Protein AF-A0A846Q9D7-F1 (afdb_monomer_lite)

Radius of gyration: 12.99 Å; chains: 1; bounding box: 36×26×31 Å

Foldseek 3Di:
DQDPLLVVLVVCLVAQAEDPCCVAPVCLVVSLVSCLVRVSYAYEHANNALVSLLVSCVSRNLLRYAYDQPPPVGDPVVSLVSLVPHPDDPVSSVNHDPVSVCVVVVPD

Secondary structure (DSSP, 8-state):
---HHHHHHHH-TTS-EEEGGGGHHHHHHHHHHHHHH-TTEEEE-TT--HHHHHHHHHHH-GGGEE----TTTS-HHHHHHHHHT-SS-HHHHHIIIIIHHHHHHT--

pLDDT: mean 93.72, std 8.2, range [47.84, 98.69]

Structure (mmCIF, N/CA/C/O backbone):
data_AF-A0A846Q9D7-F1
#
_entry.id   AF-A0A846Q9D7-F1
#
loop_
_atom_site.group_PDB
_atom_site.id
_atom_site.type_symbol
_atom_site.label_atom_id
_atom_site.label_alt_id
_atom_site.label_comp_id
_atom_site.label_asym_id
_atom_site.label_entity_id
_atom_site.label_seq_id
_atom_site.pdbx_PDB_ins_code
_atom_site.Cartn_x
_atom_site.Cartn_y
_atom_site.Cartn_z
_atom_site.occupancy
_atom_site.B_iso_or_equiv
_atom_site.auth_seq_id
_atom_site.auth_comp_id
_atom_site.auth_asym_id
_atom_site.auth_atom_id
_atom_site.pdbx_PDB_model_num
ATOM 1 N N . MET A 1 1 ? -13.336 10.312 -13.180 1.00 47.84 1 MET A N 1
ATOM 2 C CA . MET A 1 1 ? -13.473 8.986 -13.809 1.00 47.84 1 MET A CA 1
ATOM 3 C C . MET A 1 1 ? -13.617 7.939 -12.718 1.00 47.84 1 MET A C 1
ATOM 5 O O . MET A 1 1 ? -13.020 8.113 -11.660 1.00 47.84 1 MET A O 1
ATOM 9 N N . HIS A 1 2 ? -14.477 6.943 -12.926 1.00 59.06 2 HIS A N 1
ATOM 10 C CA . HIS A 1 2 ? -14.610 5.776 -12.053 1.00 59.06 2 HIS A CA 1
ATOM 11 C C . HIS A 1 2 ? -13.695 4.688 -12.617 1.00 59.06 2 HIS A C 1
ATOM 13 O O . HIS A 1 2 ? -13.922 4.260 -13.744 1.00 59.06 2 HIS A O 1
ATOM 19 N N . THR A 1 3 ? -12.654 4.280 -11.887 1.00 70.25 3 THR A N 1
ATOM 20 C CA . THR A 1 3 ? -11.891 3.079 -12.260 1.00 70.25 3 THR A CA 1
ATOM 21 C C . THR A 1 3 ? -12.774 1.844 -12.040 1.00 70.25 3 THR A C 1
ATOM 23 O O . THR A 1 3 ? -13.654 1.894 -11.165 1.00 70.25 3 THR A O 1
ATOM 26 N N . PRO A 1 4 ? -12.575 0.738 -12.783 1.00 78.25 4 PRO A N 1
ATOM 27 C CA . PRO A 1 4 ? -13.282 -0.520 -12.531 1.00 78.25 4 PRO A CA 1
ATOM 28 C C . PRO A 1 4 ? -13.195 -0.955 -11.058 1.00 78.25 4 PRO A C 1
ATOM 30 O O . PRO A 1 4 ? -14.200 -1.371 -10.480 1.00 78.25 4 PRO A O 1
ATOM 33 N N . HIS A 1 5 ? -12.038 -0.731 -10.420 1.00 82.62 5 HIS A N 1
ATOM 34 C CA . HIS A 1 5 ? -11.814 -0.975 -8.992 1.00 82.62 5 HIS A CA 1
ATOM 35 C C . HIS A 1 5 ? -12.801 -0.199 -8.104 1.00 82.62 5 HIS A C 1
ATOM 37 O O . HIS A 1 5 ? -13.425 -0.774 -7.214 1.00 82.62 5 HIS A O 1
ATOM 43 N N . SER A 1 6 ? -13.023 1.093 -8.383 1.00 82.44 6 SER A N 1
ATOM 44 C CA . SER A 1 6 ? -13.950 1.925 -7.600 1.00 82.44 6 SER A CA 1
ATOM 45 C C . SER A 1 6 ? -15.419 1.502 -7.723 1.00 82.44 6 SER A C 1
ATOM 47 O O . SER A 1 6 ? -16.190 1.693 -6.784 1.00 82.44 6 SER A O 1
ATOM 49 N N . LEU A 1 7 ? -15.824 0.931 -8.863 1.00 88.56 7 LEU A N 1
ATOM 50 C CA . LEU A 1 7 ? -17.184 0.417 -9.051 1.00 88.56 7 LEU A CA 1
ATOM 51 C C . LEU A 1 7 ? -17.393 -0.876 -8.261 1.00 88.56 7 LEU A C 1
ATOM 53 O O . LEU A 1 7 ? -18.406 -1.010 -7.576 1.00 88.56 7 LEU A O 1
ATOM 57 N N . LEU A 1 8 ? -16.419 -1.791 -8.309 1.00 91.75 8 LEU A N 1
ATOM 58 C CA . LEU A 1 8 ? -16.455 -3.027 -7.529 1.00 91.75 8 LEU A CA 1
ATOM 59 C C . LEU A 1 8 ? -16.507 -2.722 -6.025 1.00 91.75 8 LEU A C 1
ATOM 61 O O . LEU A 1 8 ? -17.391 -3.216 -5.331 1.00 91.75 8 LEU A O 1
ATOM 65 N N . ALA A 1 9 ? -15.628 -1.840 -5.547 1.00 94.44 9 ALA A N 1
ATOM 66 C CA . ALA A 1 9 ? -15.543 -1.473 -4.135 1.00 94.44 9 ALA A CA 1
ATOM 67 C C . ALA A 1 9 ? -16.842 -0.889 -3.574 1.00 94.44 9 ALA A C 1
ATOM 69 O O . ALA A 1 9 ? -17.240 -1.223 -2.462 1.00 94.44 9 ALA A O 1
ATOM 70 N N . ARG A 1 10 ? -17.539 -0.064 -4.362 1.00 93.81 10 ARG A N 1
ATOM 71 C CA . ARG A 1 10 ? -18.823 0.536 -3.969 1.00 93.81 10 ARG A CA 1
ATOM 72 C C . ARG A 1 10 ? -19.973 -0.461 -3.932 1.00 93.81 10 ARG A C 1
ATOM 74 O O . ARG A 1 10 ? -20.867 -0.306 -3.109 1.00 93.81 10 ARG A O 1
ATOM 81 N N . ASN A 1 11 ? -19.965 -1.445 -4.827 1.00 96.25 11 ASN A N 1
ATOM 82 C CA . ASN A 1 11 ? -21.012 -2.464 -4.883 1.00 96.25 11 ASN A CA 1
ATOM 83 C C . ASN A 1 11 ? -20.843 -3.537 -3.796 1.00 96.25 11 ASN A C 1
ATOM 85 O O . ASN A 1 11 ? -21.820 -4.189 -3.437 1.00 96.25 11 ASN A O 1
ATOM 89 N N . PHE A 1 12 ? -19.631 -3.698 -3.259 1.00 96.38 12 PHE A N 1
ATOM 90 C CA . PHE A 1 12 ? -19.307 -4.661 -2.206 1.00 96.38 12 PHE A CA 1
ATOM 91 C C . PHE A 1 12 ? -18.553 -3.982 -1.049 1.00 96.38 12 PHE A C 1
ATOM 93 O O . PHE A 1 12 ? -17.379 -4.283 -0.829 1.00 96.38 12 PHE A O 1
ATOM 100 N N . PRO A 1 13 ? -19.197 -3.061 -0.305 1.00 96.25 13 PRO A N 1
ATOM 101 C CA . PRO A 1 13 ? -18.523 -2.243 0.708 1.00 96.25 13 PRO A CA 1
ATOM 102 C C . PRO A 1 13 ? -17.922 -3.062 1.862 1.00 96.25 13 PRO A C 1
ATOM 104 O O . PRO A 1 13 ? -16.929 -2.644 2.449 1.00 96.25 13 PRO A O 1
ATOM 107 N N . ASP A 1 14 ? -18.471 -4.244 2.149 1.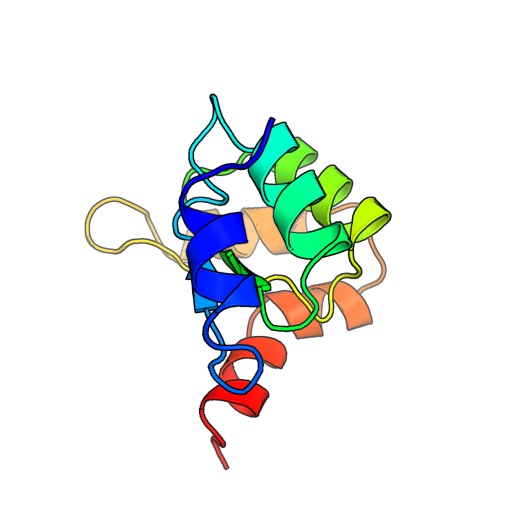00 96.75 14 ASP A N 1
ATOM 108 C CA . ASP A 1 14 ? -17.995 -5.127 3.223 1.00 96.75 14 ASP A CA 1
ATOM 109 C C . ASP A 1 14 ? -16.832 -6.044 2.798 1.00 96.75 14 ASP A C 1
ATOM 111 O O . ASP A 1 14 ? -16.286 -6.789 3.613 1.00 96.75 14 ASP A O 1
ATOM 115 N N . VAL A 1 15 ? -16.448 -6.019 1.517 1.00 96.94 15 VAL A N 1
ATOM 116 C CA . VAL A 1 15 ? -15.348 -6.827 0.981 1.00 96.94 15 VAL A CA 1
ATOM 117 C C . VAL A 1 15 ? -14.093 -5.972 0.904 1.00 96.94 15 VAL A C 1
ATOM 119 O O . VAL A 1 15 ? -14.072 -4.958 0.209 1.00 96.94 15 VAL A O 1
ATOM 122 N N . THR A 1 16 ? -13.028 -6.402 1.580 1.00 97.44 16 THR A N 1
ATOM 123 C CA . THR A 1 16 ? -11.700 -5.803 1.413 1.00 97.44 16 THR A CA 1
ATOM 124 C C . THR A 1 16 ? -11.137 -6.158 0.040 1.00 97.44 16 THR A C 1
ATOM 126 O O . THR A 1 16 ? -10.997 -7.334 -0.291 1.00 97.44 16 THR A O 1
ATOM 129 N N . ILE A 1 17 ? -10.792 -5.140 -0.744 1.00 96.38 17 ILE A N 1
ATOM 130 C CA . ILE A 1 17 ? -10.216 -5.273 -2.083 1.00 96.38 17 ILE A CA 1
ATOM 131 C C . ILE A 1 17 ? -8.777 -4.777 -2.032 1.00 96.38 17 ILE A C 1
ATOM 133 O O . ILE A 1 17 ? -8.530 -3.630 -1.669 1.00 96.38 17 ILE A O 1
ATOM 137 N N . ILE A 1 18 ? -7.833 -5.631 -2.418 1.00 96.56 18 ILE A N 1
ATOM 138 C CA . ILE A 1 18 ? -6.423 -5.268 -2.569 1.00 96.56 18 ILE A CA 1
ATOM 139 C C . ILE A 1 18 ? -6.170 -5.045 -4.058 1.00 96.56 18 ILE A C 1
ATOM 141 O O . ILE A 1 18 ? -6.378 -5.954 -4.861 1.00 96.56 18 ILE A O 1
ATOM 145 N N . VAL A 1 19 ? -5.770 -3.830 -4.428 1.00 95.31 19 VAL A N 1
ATOM 146 C CA . VAL A 1 19 ? -5.453 -3.480 -5.816 1.00 95.31 19 VAL A CA 1
ATOM 147 C C . VAL A 1 19 ? -3.973 -3.719 -6.058 1.00 95.31 19 VAL A C 1
ATOM 149 O O . VAL A 1 19 ? -3.128 -3.045 -5.460 1.00 95.31 19 VAL A O 1
ATOM 152 N N . GLY A 1 20 ? -3.699 -4.673 -6.946 1.00 93.50 20 GLY A N 1
ATOM 153 C CA . GLY A 1 20 ? -2.351 -5.043 -7.342 1.00 93.50 20 GLY A CA 1
ATOM 154 C C . GLY A 1 20 ? -1.592 -3.888 -7.998 1.00 93.50 20 GLY A C 1
ATOM 155 O O . GLY A 1 20 ? -2.185 -3.081 -8.717 1.00 93.50 20 GLY A O 1
ATOM 156 N N . HIS A 1 21 ? -0.293 -3.802 -7.741 1.00 94.00 21 HIS A N 1
ATOM 157 C CA . HIS A 1 21 ? 0.676 -2.845 -8.273 1.00 94.00 21 HIS A CA 1
ATOM 158 C C . HIS A 1 21 ? 0.289 -1.374 -8.111 1.00 94.00 21 HIS A C 1
ATOM 160 O O . HIS A 1 21 ? 0.781 -0.510 -8.842 1.00 94.00 21 HIS A O 1
ATOM 166 N N . MET A 1 22 ? -0.646 -1.087 -7.203 1.00 92.62 22 MET A N 1
ATOM 167 C CA . MET A 1 22 ? -1.304 0.208 -7.085 1.00 92.62 22 MET A CA 1
ATOM 168 C C . MET A 1 22 ? -1.959 0.662 -8.402 1.00 92.62 22 MET A C 1
ATOM 170 O O . MET A 1 22 ? -1.979 1.849 -8.706 1.00 92.62 22 MET A O 1
ATOM 174 N N . GLY A 1 23 ? -2.475 -0.271 -9.202 1.00 82.75 23 GLY A N 1
ATOM 175 C CA . GLY A 1 23 ? -3.025 0.037 -10.522 1.00 82.75 23 GLY A CA 1
ATOM 176 C C . GLY A 1 23 ? -1.973 0.183 -11.616 1.00 82.75 23 GLY A C 1
ATOM 177 O O . GLY A 1 23 ? -2.258 0.779 -12.646 1.00 82.75 23 GLY A O 1
ATOM 178 N N . GLU A 1 24 ? -0.757 -0.329 -11.420 1.00 77.12 24 GLU A N 1
ATOM 179 C CA . GLU A 1 24 ? 0.384 -0.075 -12.308 1.00 77.12 24 GLU A CA 1
ATOM 180 C C . GLU A 1 24 ? 0.780 1.418 -12.396 1.00 77.12 24 GLU A C 1
ATOM 182 O O . GLU A 1 24 ? 0.160 2.316 -11.812 1.00 77.12 24 GLU A O 1
ATOM 187 N N . VAL A 1 25 ? 1.881 1.704 -13.102 1.00 70.81 25 VAL A N 1
ATOM 188 C CA . VAL A 1 25 ? 2.444 3.064 -13.207 1.00 70.81 25 VAL A CA 1
ATOM 189 C C . VAL A 1 25 ? 1.434 4.048 -13.808 1.00 70.81 25 VAL A C 1
ATOM 191 O O . VAL A 1 25 ? 1.350 5.192 -13.355 1.00 70.81 25 VAL A O 1
ATOM 194 N N . ASP A 1 26 ? 0.624 3.599 -14.768 1.00 75.75 26 ASP A N 1
ATOM 195 C CA . ASP A 1 26 ? -0.315 4.458 -15.493 1.00 75.75 26 ASP A CA 1
ATOM 196 C C . ASP A 1 26 ? -1.580 4.804 -14.690 1.00 75.75 26 ASP A C 1
ATOM 198 O O . ASP A 1 26 ? -2.159 5.872 -14.909 1.00 75.75 26 ASP A O 1
ATOM 202 N N . TYR A 1 27 ? -1.998 3.965 -13.729 1.00 82.12 27 TYR A N 1
ATOM 203 C CA . TYR A 1 27 ? -3.232 4.193 -12.958 1.00 82.12 27 TYR A CA 1
ATOM 204 C C . TYR A 1 27 ? -3.020 4.476 -11.469 1.00 82.12 27 TYR A C 1
ATOM 206 O O . TYR A 1 27 ? -4.004 4.719 -10.769 1.00 82.12 27 TYR A O 1
ATOM 214 N N . THR A 1 28 ? -1.770 4.589 -10.999 1.00 86.69 28 THR A N 1
ATOM 215 C CA . THR A 1 28 ? -1.435 4.916 -9.595 1.00 86.69 28 THR A CA 1
ATOM 216 C C . THR A 1 28 ? -2.273 6.072 -9.038 1.00 86.69 28 THR A C 1
ATOM 218 O O . THR A 1 28 ? -2.872 5.971 -7.970 1.00 86.69 28 THR A O 1
ATOM 221 N N . ILE A 1 29 ? -2.385 7.181 -9.774 1.00 91.19 29 ILE A N 1
ATOM 222 C CA . ILE A 1 29 ? -3.155 8.351 -9.323 1.00 91.19 29 ILE A CA 1
ATOM 223 C C . ILE A 1 29 ? -4.655 8.042 -9.230 1.00 91.19 29 ILE A C 1
ATOM 225 O O . ILE A 1 29 ? -5.342 8.519 -8.322 1.00 91.19 29 ILE A O 1
ATOM 229 N N . ASP A 1 30 ? -5.192 7.293 -10.186 1.00 91.12 30 ASP A N 1
ATOM 230 C CA . ASP A 1 30 ? -6.620 7.015 -10.241 1.00 91.12 30 ASP A CA 1
ATOM 231 C C . ASP A 1 30 ? -7.045 5.961 -9.215 1.00 91.12 30 ASP A C 1
ATOM 233 O O . ASP A 1 30 ? -8.122 6.104 -8.629 1.00 91.12 30 ASP A O 1
ATOM 237 N N . ASP A 1 31 ? -6.183 4.997 -8.894 1.00 92.12 31 ASP A N 1
ATOM 238 C CA . ASP A 1 31 ? -6.439 4.035 -7.823 1.00 92.12 31 ASP A CA 1
ATOM 239 C C . ASP A 1 31 ? -6.197 4.617 -6.427 1.00 92.12 31 ASP A C 1
ATOM 241 O O . ASP A 1 31 ? -6.978 4.333 -5.516 1.00 92.12 31 ASP A O 1
ATOM 245 N N . VAL A 1 32 ? -5.269 5.568 -6.258 1.00 95.06 32 VAL A N 1
ATOM 246 C CA . VAL A 1 32 ? -5.211 6.391 -5.034 1.00 95.06 32 VAL A CA 1
ATOM 247 C C . VAL A 1 32 ? -6.510 7.184 -4.848 1.00 95.06 32 VAL A C 1
ATOM 249 O O . VAL A 1 32 ? -7.087 7.191 -3.758 1.00 95.06 32 VAL A O 1
ATOM 252 N N . LYS A 1 33 ? -7.054 7.800 -5.908 1.00 93.69 33 LYS A N 1
ATOM 253 C CA . LYS A 1 33 ? -8.366 8.475 -5.838 1.00 93.69 33 LYS A CA 1
ATOM 254 C C . LYS A 1 33 ? -9.510 7.501 -5.551 1.00 93.69 33 LYS A C 1
ATOM 256 O O . LYS A 1 33 ? -10.480 7.897 -4.898 1.00 93.69 33 LYS A O 1
ATOM 261 N N . ALA A 1 34 ? -9.448 6.275 -6.070 1.00 92.75 34 ALA A N 1
ATOM 262 C CA . ALA A 1 34 ? -10.440 5.242 -5.799 1.00 92.75 34 ALA A CA 1
ATOM 263 C C . ALA A 1 34 ? -10.409 4.839 -4.321 1.00 92.75 34 ALA A C 1
ATOM 265 O O . ALA A 1 34 ? -11.452 4.897 -3.668 1.00 92.75 34 ALA A O 1
ATOM 266 N N . ALA A 1 35 ? -9.222 4.556 -3.780 1.00 95.81 35 ALA A N 1
ATOM 267 C CA . ALA A 1 35 ? -9.010 4.227 -2.375 1.00 95.81 35 ALA A CA 1
ATOM 268 C C . ALA A 1 35 ? -9.397 5.376 -1.437 1.00 95.81 35 ALA A C 1
ATOM 270 O O . ALA A 1 35 ? -10.012 5.172 -0.392 1.00 95.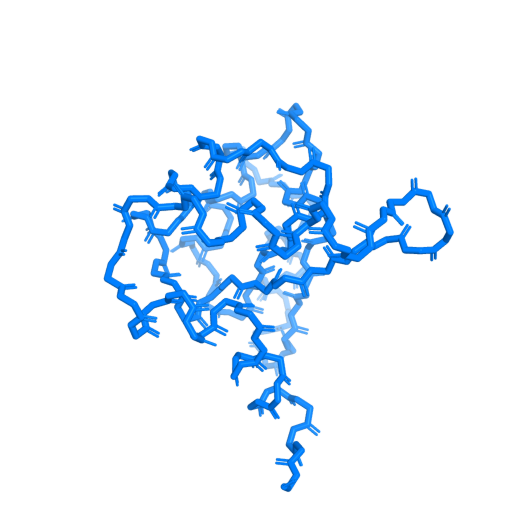81 35 ALA A O 1
ATOM 271 N N . LYS A 1 36 ? -9.150 6.627 -1.832 1.00 95.31 36 LYS A N 1
ATOM 272 C CA . LYS A 1 36 ? -9.615 7.798 -1.074 1.00 95.31 36 LYS A CA 1
ATOM 273 C C . LYS A 1 36 ? -11.143 7.874 -0.963 1.00 95.31 36 LYS A C 1
ATOM 275 O O . LYS A 1 36 ? -11.658 8.410 0.009 1.00 95.31 36 LYS A O 1
ATOM 280 N N . LYS A 1 37 ? -11.874 7.346 -1.951 1.00 94.56 37 LYS A N 1
ATOM 281 C CA . LYS A 1 37 ? -13.347 7.355 -1.995 1.00 94.56 37 LYS A CA 1
ATOM 282 C C . LYS A 1 37 ? -13.997 6.091 -1.435 1.00 94.56 37 LYS A C 1
ATOM 284 O O . LYS A 1 37 ? -15.204 6.120 -1.209 1.00 94.56 37 LYS A O 1
ATOM 289 N N . CYS A 1 38 ? -13.253 4.995 -1.311 1.00 96.12 38 CYS A N 1
ATOM 290 C CA . CYS A 1 38 ? -13.778 3.684 -0.938 1.00 96.12 38 CYS A CA 1
ATOM 291 C C . CYS A 1 38 ? -12.886 3.099 0.158 1.00 96.12 38 CYS A C 1
ATOM 293 O O . CYS A 1 38 ? -11.753 2.707 -0.109 1.00 96.12 38 CYS A O 1
ATOM 295 N N . GLU A 1 39 ? -13.385 3.063 1.394 1.00 95.50 39 GLU A N 1
ATOM 296 C CA . GLU A 1 39 ? -12.575 2.688 2.561 1.00 95.50 39 GLU A CA 1
ATOM 297 C C . GLU A 1 39 ? -12.155 1.218 2.590 1.00 95.50 39 GLU A C 1
ATOM 299 O O . GLU A 1 39 ? -11.184 0.867 3.254 1.00 95.50 39 GLU A O 1
ATOM 304 N N . ASN A 1 40 ? -12.846 0.378 1.825 1.00 97.00 40 ASN A N 1
ATOM 305 C CA . ASN A 1 40 ? -12.570 -1.041 1.668 1.00 97.00 40 ASN A CA 1
ATOM 306 C C . ASN A 1 40 ? -11.495 -1.358 0.613 1.00 97.00 40 ASN A C 1
ATOM 308 O O . ASN A 1 40 ? -11.269 -2.531 0.317 1.00 97.00 40 ASN A O 1
ATOM 312 N N . VAL A 1 41 ? -10.835 -0.343 0.045 1.00 97.06 41 VAL A N 1
ATOM 313 C CA . VAL A 1 41 ? -9.759 -0.511 -0.939 1.00 97.06 41 VAL A CA 1
ATOM 314 C C . VAL A 1 41 ? -8.398 -0.301 -0.283 1.00 97.06 41 VAL A C 1
ATOM 316 O O . VAL A 1 41 ? -8.123 0.747 0.299 1.00 97.06 41 VAL A O 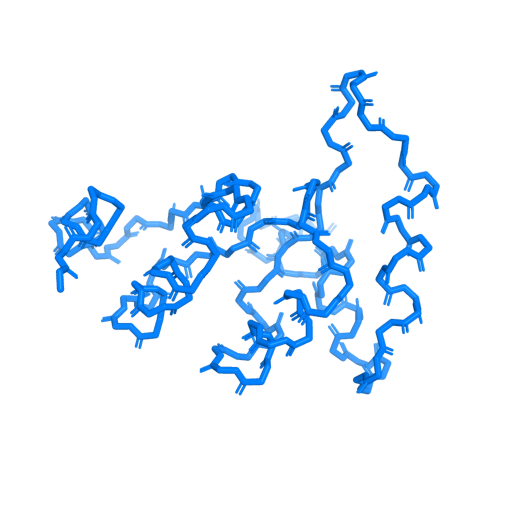1
ATOM 319 N N . MET A 1 42 ? -7.537 -1.299 -0.446 1.00 97.88 42 MET A N 1
ATOM 320 C CA . MET A 1 42 ? -6.133 -1.310 -0.049 1.00 97.88 42 MET A CA 1
ATOM 321 C C . MET A 1 42 ? -5.256 -1.263 -1.304 1.00 97.88 42 MET A C 1
ATOM 323 O O . MET A 1 42 ? -5.622 -1.839 -2.331 1.00 97.88 42 MET A O 1
ATOM 327 N N . LEU A 1 43 ? -4.089 -0.624 -1.220 1.00 97.56 43 LEU A N 1
ATOM 328 C CA . LEU A 1 43 ? -3.141 -0.534 -2.337 1.00 97.56 43 LEU A CA 1
ATOM 329 C C . LEU A 1 43 ? -1.876 -1.345 -2.055 1.00 97.56 43 LEU A C 1
ATOM 331 O O . LEU A 1 43 ? -1.284 -1.221 -0.984 1.00 97.56 43 LEU A O 1
ATOM 335 N N . GLU A 1 44 ? -1.455 -2.157 -3.015 1.00 96.94 44 GLU A N 1
ATOM 336 C CA . GLU A 1 44 ? -0.284 -3.031 -2.913 1.00 96.94 44 GLU A CA 1
ATOM 337 C C . GLU A 1 44 ? 0.927 -2.450 -3.690 1.00 96.94 44 GLU A C 1
ATOM 339 O O . GLU A 1 44 ? 0.727 -1.731 -4.666 1.00 96.94 44 GLU A O 1
ATOM 344 N N . THR A 1 45 ? 2.169 -2.637 -3.206 1.00 97.06 45 THR A N 1
ATOM 345 C CA . THR A 1 45 ? 3.339 -1.803 -3.602 1.00 97.06 45 THR A CA 1
ATOM 346 C C . THR A 1 45 ? 4.309 -2.351 -4.656 1.00 97.06 45 THR A C 1
ATOM 348 O O . THR A 1 45 ? 5.222 -1.625 -5.068 1.00 97.06 45 THR A O 1
ATOM 351 N N . SER A 1 46 ? 4.230 -3.621 -5.024 1.00 95.25 46 SER A N 1
ATOM 352 C CA . SER A 1 46 ? 5.061 -4.241 -6.059 1.00 95.25 46 SER A CA 1
ATOM 353 C C . SER A 1 46 ? 4.936 -3.464 -7.364 1.00 95.25 46 SER A C 1
ATOM 355 O O . SER A 1 46 ? 3.882 -2.925 -7.691 1.00 95.25 46 SER A O 1
ATOM 357 N N . TRP A 1 47 ? 6.052 -3.304 -8.076 1.00 92.31 47 TRP A N 1
ATOM 358 C CA . TRP A 1 47 ? 6.150 -2.480 -9.294 1.00 92.31 47 TRP A CA 1
ATOM 359 C C . TRP A 1 47 ? 5.789 -0.991 -9.143 1.00 92.31 47 TRP A C 1
ATOM 361 O O . TRP A 1 47 ? 6.036 -0.200 -10.051 1.00 92.31 47 TRP A O 1
ATOM 371 N N . THR A 1 48 ? 5.319 -0.548 -7.976 1.00 94.06 48 THR A N 1
ATOM 372 C CA . THR A 1 48 ? 5.098 0.865 -7.680 1.00 94.06 48 THR A CA 1
ATOM 373 C C . THR A 1 48 ? 6.408 1.534 -7.272 1.00 94.06 48 THR A C 1
ATOM 375 O O . THR A 1 48 ? 7.192 1.012 -6.473 1.00 94.06 48 THR A O 1
ATOM 378 N N . SER A 1 49 ? 6.653 2.735 -7.792 1.00 93.62 49 SER A N 1
ATOM 379 C CA . SER A 1 49 ? 7.819 3.534 -7.404 1.00 93.62 49 SER A CA 1
ATOM 380 C C . SER A 1 49 ? 7.744 3.986 -5.940 1.00 93.62 49 SER A C 1
ATOM 382 O O . SER A 1 49 ? 6.663 4.215 -5.397 1.00 93.62 49 SER A O 1
ATOM 384 N N . LYS A 1 50 ? 8.905 4.216 -5.311 1.00 95.69 50 LYS A N 1
ATOM 385 C CA . LYS A 1 50 ? 9.000 4.800 -3.959 1.00 95.69 50 LYS A CA 1
ATOM 386 C C . LYS A 1 50 ? 8.145 6.069 -3.819 1.00 95.69 50 LYS A C 1
ATOM 388 O O . LYS A 1 50 ? 7.431 6.223 -2.837 1.00 95.69 50 LYS A O 1
ATOM 393 N N . THR A 1 51 ? 8.217 6.969 -4.798 1.00 95.00 51 THR A N 1
ATOM 394 C CA . THR A 1 51 ? 7.466 8.232 -4.789 1.00 95.00 51 THR A CA 1
ATOM 395 C C . THR A 1 51 ? 5.962 8.017 -4.934 1.00 95.00 51 THR A C 1
ATOM 397 O O . THR A 1 51 ? 5.195 8.747 -4.319 1.00 95.00 51 THR A O 1
ATOM 400 N N . GLY A 1 52 ? 5.532 7.005 -5.697 1.00 95.44 52 GLY A N 1
ATOM 401 C CA . GLY A 1 52 ? 4.123 6.608 -5.773 1.00 95.44 52 GLY A CA 1
ATOM 402 C C . GLY A 1 52 ? 3.595 6.093 -4.433 1.00 95.44 52 GLY A C 1
ATOM 403 O O . GLY A 1 52 ? 2.516 6.490 -4.006 1.00 95.44 52 GLY A O 1
ATOM 404 N N . ILE A 1 53 ? 4.396 5.294 -3.722 1.00 97.12 53 ILE A N 1
ATOM 405 C CA . ILE A 1 53 ? 4.041 4.784 -2.388 1.00 97.12 53 ILE A CA 1
ATOM 406 C C . ILE A 1 53 ? 3.944 5.925 -1.370 1.00 97.12 53 ILE A C 1
ATOM 408 O O . ILE A 1 53 ? 2.986 5.979 -0.606 1.00 97.12 53 ILE A O 1
ATOM 412 N N . GLU A 1 54 ? 4.897 6.862 -1.371 1.00 97.62 54 GLU A N 1
ATOM 413 C CA . GLU A 1 54 ? 4.848 8.047 -0.498 1.00 97.62 54 GLU A CA 1
ATOM 414 C C . GLU A 1 54 ? 3.620 8.916 -0.790 1.00 97.62 54 GLU A C 1
ATOM 416 O O . GLU A 1 54 ? 2.944 9.357 0.137 1.00 97.62 54 GLU A O 1
ATOM 421 N N . TYR A 1 55 ? 3.299 9.119 -2.071 1.00 96.69 55 TYR A N 1
ATOM 422 C CA . TYR A 1 55 ? 2.094 9.832 -2.484 1.00 96.69 55 TYR A CA 1
ATOM 423 C C . TYR A 1 55 ? 0.821 9.137 -1.985 1.00 96.69 55 TYR A C 1
ATOM 425 O O . TYR A 1 55 ? -0.044 9.783 -1.398 1.00 96.69 55 TYR A O 1
ATOM 433 N N . ALA A 1 56 ? 0.717 7.817 -2.155 1.00 97.25 56 ALA A N 1
ATOM 434 C CA . ALA A 1 56 ? -0.412 7.057 -1.638 1.00 97.25 56 ALA A CA 1
ATOM 435 C C . ALA A 1 56 ? -0.514 7.170 -0.110 1.00 97.25 56 ALA A C 1
ATOM 437 O O . ALA A 1 56 ? -1.593 7.457 0.404 1.00 97.25 56 ALA A O 1
ATOM 438 N N . ALA A 1 57 ? 0.598 7.018 0.618 1.00 98.19 57 ALA A N 1
ATOM 439 C CA . ALA A 1 57 ? 0.603 7.106 2.079 1.00 98.19 57 ALA A CA 1
ATOM 440 C C . ALA A 1 57 ? 0.099 8.475 2.556 1.00 98.19 57 ALA A C 1
ATOM 442 O O . ALA A 1 57 ? -0.728 8.544 3.463 1.00 98.19 57 ALA A O 1
ATOM 443 N N . GLN A 1 58 ? 0.516 9.552 1.885 1.00 97.88 58 GLN A N 1
ATOM 444 C CA . GLN A 1 58 ? 0.044 10.907 2.161 1.00 97.88 58 GLN A CA 1
ATOM 445 C C . GLN A 1 58 ? -1.463 11.085 1.895 1.00 97.88 58 GLN A C 1
ATOM 447 O O . GLN A 1 58 ? -2.137 11.809 2.627 1.00 97.88 58 GLN A O 1
ATOM 452 N N . GLU A 1 59 ? -2.004 10.460 0.847 1.00 97.94 59 GLU A N 1
ATOM 453 C CA . GLU A 1 59 ? -3.394 10.667 0.422 1.00 97.94 59 GLU A CA 1
ATOM 454 C C . GLU A 1 59 ? -4.415 9.775 1.136 1.00 97.94 59 GLU A C 1
ATOM 456 O O . GLU A 1 59 ? -5.568 10.191 1.302 1.00 97.94 59 GLU A O 1
ATOM 461 N N . ILE A 1 60 ? -4.029 8.548 1.504 1.00 97.94 60 ILE A N 1
ATOM 462 C CA . ILE A 1 60 ? -4.946 7.526 2.032 1.00 97.94 60 ILE A CA 1
ATOM 463 C C . ILE A 1 60 ? -4.523 6.902 3.364 1.00 97.94 60 ILE A C 1
ATOM 465 O O . ILE A 1 60 ? -5.282 6.074 3.869 1.00 97.94 60 ILE A O 1
ATOM 469 N N . GLY A 1 61 ? -3.372 7.293 3.914 1.00 98.25 61 GLY A N 1
ATOM 470 C CA . GLY A 1 61 ? -2.801 6.719 5.132 1.00 98.25 61 GLY A CA 1
ATOM 471 C C . GLY A 1 61 ? -1.996 5.442 4.878 1.00 98.25 61 GLY A C 1
ATOM 472 O O . GLY A 1 61 ? -2.337 4.611 4.030 1.00 98.25 61 GLY A O 1
ATOM 473 N N . ALA A 1 62 ? -0.911 5.264 5.636 1.00 98.50 62 ALA A N 1
ATOM 474 C CA . ALA A 1 62 ? -0.071 4.069 5.567 1.00 98.50 62 ALA A CA 1
ATOM 475 C C . ALA A 1 62 ? -0.793 2.793 6.033 1.00 98.50 62 ALA A C 1
ATOM 477 O O . ALA A 1 62 ? -0.414 1.699 5.628 1.00 98.50 62 ALA A O 1
ATOM 478 N N . ASP A 1 63 ? -1.854 2.905 6.839 1.00 98.44 63 ASP A N 1
ATOM 479 C CA . ASP A 1 63 ? -2.696 1.792 7.301 1.00 98.44 63 ASP A CA 1
ATOM 480 C C . ASP A 1 63 ? -3.525 1.136 6.180 1.00 98.44 63 ASP A C 1
ATOM 482 O O . ASP A 1 63 ? -4.122 0.073 6.389 1.00 98.44 63 ASP A O 1
ATOM 486 N N . ARG A 1 64 ? -3.523 1.742 4.982 1.00 98.12 64 ARG A N 1
ATOM 487 C CA . ARG A 1 64 ? -4.231 1.268 3.785 1.00 98.12 64 ARG A CA 1
ATOM 488 C C . ARG A 1 64 ? -3.318 0.821 2.641 1.00 98.12 64 ARG A C 1
ATOM 490 O O . ARG A 1 64 ? -3.778 0.632 1.514 1.00 98.12 64 ARG A O 1
ATOM 497 N N . ILE A 1 65 ? -2.033 0.611 2.930 1.00 98.62 65 ILE A N 1
ATOM 498 C CA . ILE A 1 65 ? -1.025 0.180 1.953 1.00 98.62 65 ILE A CA 1
ATOM 499 C C . ILE A 1 65 ? -0.378 -1.134 2.401 1.00 98.62 65 ILE A C 1
ATOM 501 O O . ILE A 1 65 ? -0.132 -1.341 3.588 1.00 98.62 65 ILE A O 1
ATOM 505 N N . ILE A 1 66 ? -0.109 -2.039 1.462 1.00 98.50 66 ILE A N 1
ATOM 506 C CA . ILE A 1 66 ? 0.425 -3.378 1.730 1.00 98.50 66 ILE A CA 1
ATOM 507 C C . ILE A 1 66 ? 1.671 -3.617 0.883 1.00 98.50 66 ILE A C 1
ATOM 509 O O . ILE A 1 66 ? 1.640 -3.452 -0.331 1.00 98.50 66 ILE A O 1
ATOM 513 N N . MET A 1 67 ? 2.759 -4.051 1.513 1.00 98.19 67 MET A N 1
ATOM 514 C CA . MET A 1 67 ? 3.923 -4.525 0.777 1.00 98.19 67 MET A CA 1
ATOM 515 C C . MET A 1 67 ? 3.664 -5.910 0.174 1.00 98.19 67 MET A C 1
ATOM 517 O O . MET A 1 67 ? 3.309 -6.840 0.897 1.00 98.19 67 MET A O 1
ATOM 521 N N . ASP A 1 68 ? 3.935 -6.057 -1.119 1.00 97.19 68 ASP A N 1
ATOM 522 C CA . 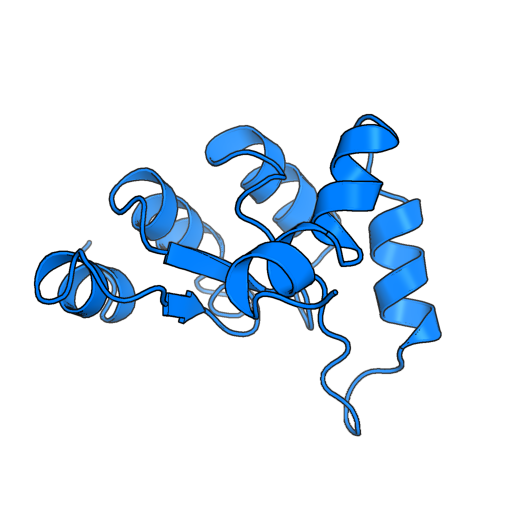ASP A 1 68 ? 4.127 -7.345 -1.787 1.00 97.19 68 ASP A CA 1
ATOM 523 C C . ASP A 1 68 ? 5.410 -7.278 -2.629 1.00 97.19 68 ASP A C 1
ATOM 525 O O . ASP A 1 68 ? 5.884 -6.203 -3.000 1.00 97.19 68 ASP A O 1
ATOM 529 N N . SER A 1 69 ? 6.001 -8.442 -2.869 1.00 96.19 69 SER A N 1
ATOM 530 C CA . SER A 1 69 ? 7.206 -8.632 -3.661 1.00 96.19 69 SER A CA 1
ATOM 531 C C . SER A 1 69 ? 6.955 -9.097 -5.092 1.00 96.19 69 SER A C 1
ATOM 533 O O . SER A 1 69 ? 7.873 -8.992 -5.896 1.00 96.19 69 SER A O 1
ATOM 535 N N . ASP A 1 70 ? 5.767 -9.634 -5.391 1.00 95.75 70 ASP A N 1
ATOM 536 C CA . ASP A 1 70 ? 5.421 -10.213 -6.698 1.00 95.75 70 ASP A CA 1
ATOM 537 C C . ASP A 1 70 ? 6.420 -11.288 -7.189 1.00 95.75 70 ASP A C 1
ATOM 539 O O . ASP A 1 70 ? 6.876 -11.307 -8.333 1.00 95.75 70 ASP A O 1
ATOM 543 N N . VAL A 1 71 ? 6.830 -12.194 -6.294 1.00 96.06 71 VAL A N 1
ATOM 544 C CA . VAL A 1 71 ? 7.674 -13.349 -6.652 1.00 96.06 71 VAL A CA 1
ATOM 545 C C . VAL A 1 71 ? 6.913 -14.253 -7.637 1.00 96.06 71 VAL A C 1
ATOM 547 O O . VAL A 1 71 ? 5.769 -14.613 -7.355 1.00 96.06 71 VAL A O 1
ATOM 550 N N . PRO A 1 72 ? 7.537 -14.698 -8.751 1.00 95.38 72 PRO A N 1
ATOM 551 C CA . PRO A 1 72 ? 8.979 -14.708 -9.034 1.00 95.38 72 PRO A CA 1
ATOM 552 C C . PRO A 1 72 ? 9.521 -13.504 -9.820 1.00 95.38 72 PRO A C 1
ATOM 554 O O . PRO A 1 72 ? 10.698 -13.514 -10.179 1.00 95.38 72 PRO A O 1
ATOM 557 N N . TYR A 1 73 ? 8.696 -12.504 -10.124 1.00 93.31 73 TYR A N 1
ATOM 558 C CA . TYR A 1 73 ? 9.090 -11.376 -10.966 1.00 93.31 73 TYR A CA 1
ATOM 559 C C . TYR A 1 73 ? 9.848 -10.297 -10.185 1.00 93.31 73 TYR A C 1
ATOM 561 O O . TYR A 1 73 ? 10.864 -9.791 -10.665 1.00 93.31 73 TYR A O 1
ATOM 569 N N . GLY A 1 74 ? 9.401 -9.975 -8.970 1.00 91.69 74 GLY A N 1
ATOM 570 C CA . GLY A 1 74 ? 10.118 -9.098 -8.050 1.00 91.69 74 GLY A CA 1
ATOM 571 C C . GLY A 1 74 ? 10.944 -9.862 -7.009 1.00 91.69 74 GLY A C 1
ATOM 572 O O . GLY A 1 74 ? 10.730 -11.043 -6.725 1.00 91.69 74 GLY A O 1
ATOM 573 N N . HIS A 1 75 ? 11.940 -9.178 -6.434 1.00 96.50 75 HIS A N 1
ATOM 574 C CA . HIS A 1 75 ? 12.805 -9.744 -5.398 1.00 96.50 75 HIS A CA 1
ATOM 575 C C . HIS A 1 75 ? 12.415 -9.198 -4.012 1.00 96.50 75 HIS A C 1
ATOM 577 O O . HIS A 1 75 ? 12.512 -7.984 -3.801 1.00 96.50 75 HIS A O 1
ATOM 583 N N . PRO A 1 76 ? 12.100 -10.054 -3.017 1.00 96.56 76 PRO A N 1
ATOM 584 C CA . PRO A 1 76 ? 11.625 -9.613 -1.701 1.00 96.56 76 PRO A CA 1
ATOM 585 C C . PRO A 1 76 ? 12.543 -8.606 -1.005 1.00 96.56 76 PRO A C 1
ATOM 587 O O . PRO A 1 76 ? 12.075 -7.625 -0.439 1.00 96.56 76 PRO A O 1
ATOM 590 N N . ALA A 1 77 ? 13.864 -8.798 -1.089 1.00 97.38 77 ALA A N 1
ATOM 591 C CA . ALA A 1 77 ? 14.817 -7.868 -0.477 1.00 97.38 77 ALA A CA 1
ATOM 592 C C . ALA A 1 77 ? 14.805 -6.465 -1.114 1.00 97.38 77 ALA A C 1
ATOM 594 O O . ALA A 1 77 ? 15.054 -5.483 -0.420 1.00 97.38 77 ALA A O 1
ATOM 595 N N . ILE A 1 78 ? 14.517 -6.355 -2.417 1.00 96.31 78 ILE A N 1
ATOM 596 C CA . ILE A 1 78 ? 14.459 -5.062 -3.116 1.00 96.31 78 ILE A CA 1
ATOM 597 C C . ILE A 1 78 ? 13.190 -4.320 -2.699 1.00 96.31 78 ILE A C 1
ATOM 599 O O . ILE A 1 78 ? 13.243 -3.145 -2.338 1.00 96.31 78 ILE A O 1
ATOM 603 N N . GLU A 1 79 ? 12.066 -5.031 -2.686 1.00 97.12 79 GLU A N 1
ATOM 604 C CA . GLU A 1 79 ? 10.763 -4.479 -2.322 1.00 97.12 79 GLU A CA 1
ATOM 605 C C . GLU A 1 79 ? 10.720 -4.077 -0.842 1.00 97.12 79 GLU A C 1
ATOM 607 O O . GLU A 1 79 ? 10.303 -2.966 -0.517 1.00 97.12 79 GLU A O 1
ATOM 612 N N . LEU A 1 80 ? 11.312 -4.879 0.049 1.00 97.94 80 LEU A N 1
ATOM 613 C CA . LEU A 1 80 ? 11.515 -4.491 1.446 1.00 97.94 80 LEU A CA 1
ATOM 614 C C . LEU A 1 80 ? 12.392 -3.238 1.570 1.00 97.94 80 LEU A C 1
ATOM 616 O O . LEU A 1 80 ? 12.043 -2.307 2.302 1.00 97.94 80 LEU A O 1
ATOM 620 N N . LYS A 1 81 ? 13.504 -3.169 0.824 1.00 98.25 81 LYS A N 1
ATOM 621 C CA . LYS A 1 81 ? 14.395 -2.003 0.861 1.00 98.25 81 LYS A CA 1
ATOM 622 C C . LYS A 1 81 ? 13.691 -0.730 0.394 1.00 98.25 81 LYS A C 1
ATOM 624 O O . LYS A 1 81 ? 13.938 0.343 0.944 1.00 98.25 81 LYS A O 1
ATOM 629 N N . LYS A 1 82 ? 12.793 -0.837 -0.588 1.00 97.44 82 LYS A N 1
ATOM 630 C CA . LYS A 1 82 ? 11.957 0.276 -1.051 1.00 97.44 82 LYS A CA 1
ATOM 631 C C . LYS A 1 82 ? 11.102 0.843 0.085 1.00 97.44 82 LYS A C 1
ATOM 633 O O . LYS A 1 82 ? 11.064 2.064 0.231 1.00 97.44 82 LYS A O 1
ATOM 638 N N . ILE A 1 83 ? 10.504 -0.014 0.919 1.00 98.31 83 ILE A N 1
ATOM 639 C CA . ILE A 1 83 ? 9.721 0.419 2.089 1.00 98.31 83 ILE A CA 1
ATOM 640 C C . ILE A 1 83 ? 10.608 1.070 3.161 1.00 98.31 83 ILE A C 1
ATOM 642 O O . ILE A 1 83 ? 10.256 2.116 3.704 1.00 98.31 83 ILE A O 1
ATOM 646 N N . GLU A 1 84 ? 11.796 0.521 3.432 1.00 98.25 84 GLU A N 1
ATOM 647 C CA . GLU A 1 84 ? 12.750 1.119 4.386 1.00 98.25 84 GLU A CA 1
ATOM 648 C C . GLU A 1 84 ? 13.160 2.550 4.002 1.00 98.25 84 GLU A C 1
ATOM 650 O O . GLU A 1 84 ? 13.364 3.401 4.873 1.00 98.25 84 GLU A O 1
ATOM 655 N N . LEU A 1 85 ? 13.269 2.819 2.698 1.00 98.31 85 LEU A N 1
ATOM 656 C CA . LEU A 1 85 ? 13.696 4.104 2.145 1.00 98.31 85 LEU A CA 1
ATOM 6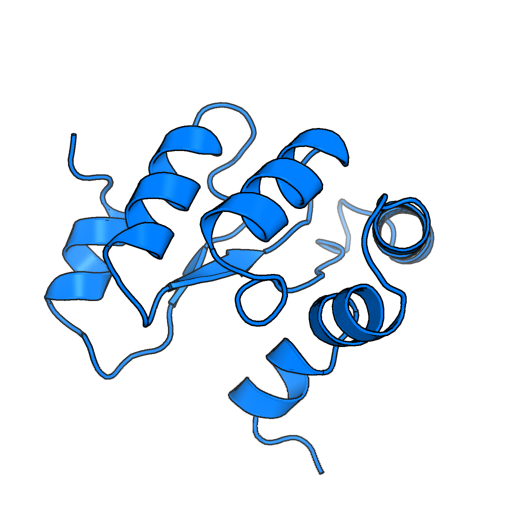57 C C . LEU A 1 85 ? 12.577 5.156 2.060 1.00 98.31 85 LEU A C 1
ATOM 659 O O . LEU A 1 85 ? 12.864 6.293 1.671 1.00 98.31 85 LEU A O 1
ATOM 663 N N . LEU A 1 86 ? 11.327 4.821 2.403 1.00 98.44 86 LEU A N 1
ATOM 664 C CA . LEU A 1 86 ? 10.227 5.791 2.445 1.00 98.44 86 LEU A CA 1
ATOM 665 C C . LEU A 1 86 ? 10.513 6.902 3.467 1.00 98.44 86 LEU A C 1
ATOM 667 O O . LEU A 1 86 ? 11.055 6.660 4.549 1.00 98.44 86 LEU A O 1
ATOM 671 N N . LYS A 1 87 ? 10.117 8.132 3.141 1.00 97.94 87 LYS A N 1
ATOM 672 C CA . LYS A 1 87 ? 10.221 9.310 4.013 1.00 97.94 87 LYS A CA 1
ATOM 673 C C . LYS A 1 87 ? 8.959 9.489 4.862 1.00 97.94 87 LYS A C 1
ATOM 675 O O . LYS A 1 87 ? 8.345 10.550 4.850 1.00 97.94 87 LYS A O 1
ATOM 680 N N . ILE A 1 88 ? 8.594 8.437 5.585 1.00 97.62 88 ILE A N 1
ATOM 681 C CA . ILE A 1 88 ? 7.474 8.400 6.536 1.00 97.62 88 ILE A CA 1
ATOM 682 C C . ILE A 1 88 ? 7.974 7.869 7.892 1.00 97.62 88 ILE A C 1
ATOM 684 O O . ILE A 1 88 ? 9.067 7.285 7.934 1.00 97.62 88 ILE A O 1
ATOM 688 N N . PRO A 1 89 ? 7.228 8.071 8.991 1.00 98.19 89 PRO A N 1
ATOM 689 C CA . PRO A 1 89 ? 7.580 7.528 10.301 1.00 98.19 89 PRO A CA 1
ATOM 690 C C . PRO A 1 89 ? 7.778 6.001 10.296 1.00 98.19 89 PRO A C 1
ATOM 692 O O . PRO A 1 89 ? 7.213 5.279 9.473 1.00 98.19 89 PRO A O 1
ATOM 695 N N . GLU A 1 90 ? 8.603 5.484 11.207 1.00 98.00 90 GLU A N 1
ATOM 696 C CA . GLU A 1 90 ? 8.960 4.055 11.234 1.00 98.00 90 GLU A CA 1
ATOM 697 C C . GLU A 1 90 ? 7.756 3.161 11.574 1.00 98.00 90 GLU A C 1
ATOM 699 O O . GLU A 1 90 ? 7.627 2.052 11.049 1.00 98.00 90 GLU A O 1
ATOM 704 N N . GLU A 1 91 ? 6.839 3.665 12.399 1.00 98.12 91 GLU A N 1
ATOM 705 C CA . GLU A 1 91 ? 5.559 3.039 12.712 1.00 98.12 91 GLU A CA 1
ATOM 706 C C . GLU A 1 91 ? 4.688 2.854 11.462 1.00 98.12 91 GLU A C 1
ATOM 708 O O . GLU A 1 91 ? 4.111 1.786 11.266 1.00 98.12 91 GLU A O 1
ATOM 713 N N . GLU A 1 92 ? 4.673 3.829 10.551 1.00 98.62 92 GLU A N 1
ATOM 714 C CA . GLU A 1 92 ? 3.951 3.729 9.282 1.00 98.62 92 GLU A CA 1
ATOM 715 C C . GLU A 1 92 ? 4.609 2.713 8.343 1.00 98.62 92 GLU A C 1
ATOM 717 O O . GLU A 1 92 ? 3.926 1.912 7.703 1.00 98.62 92 GLU A O 1
ATOM 722 N N . LYS A 1 93 ? 5.946 2.650 8.313 1.00 98.69 93 LYS A N 1
ATOM 723 C CA . LYS A 1 93 ? 6.650 1.594 7.566 1.00 98.69 93 LYS A CA 1
ATOM 724 C C . LYS A 1 93 ? 6.344 0.207 8.121 1.00 98.69 93 LYS A C 1
ATOM 726 O O . LYS A 1 93 ? 6.273 -0.751 7.356 1.00 98.69 93 LYS A O 1
ATOM 731 N N . ALA A 1 94 ? 6.192 0.058 9.439 1.00 98.19 94 ALA A N 1
ATOM 732 C CA . ALA A 1 94 ? 5.803 -1.213 10.052 1.00 98.19 94 ALA A CA 1
ATOM 733 C C . ALA A 1 94 ? 4.393 -1.650 9.616 1.00 98.19 94 ALA A C 1
ATOM 735 O O . ALA A 1 94 ? 4.198 -2.828 9.300 1.00 98.19 94 ALA A O 1
ATOM 736 N N . LEU A 1 95 ? 3.455 -0.699 9.499 1.00 98.62 95 LEU A N 1
ATOM 737 C CA . LEU A 1 95 ? 2.129 -0.953 8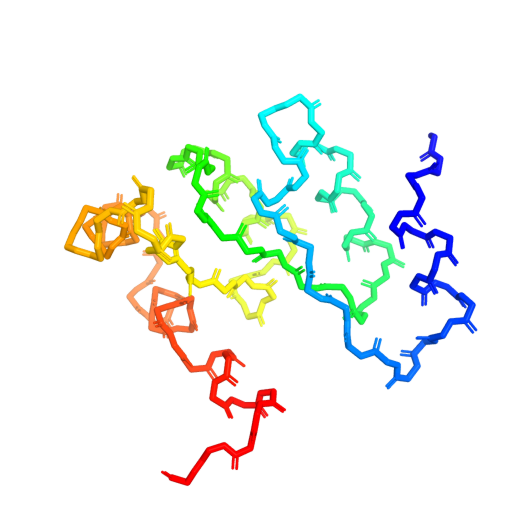.932 1.00 98.62 95 LEU A CA 1
ATOM 738 C C . LEU A 1 95 ? 2.228 -1.550 7.525 1.00 98.62 95 LEU A C 1
ATOM 740 O O . LEU A 1 95 ? 1.726 -2.654 7.290 1.00 98.62 95 LEU A O 1
ATOM 744 N N . ILE A 1 96 ? 2.955 -0.868 6.636 1.00 98.62 96 ILE A N 1
ATOM 745 C CA . ILE A 1 96 ? 3.098 -1.259 5.227 1.00 98.62 96 ILE A CA 1
ATOM 746 C C . ILE A 1 96 ? 3.835 -2.596 5.073 1.00 98.62 96 ILE A C 1
ATOM 748 O O . ILE A 1 96 ? 3.401 -3.445 4.297 1.00 98.62 96 ILE A O 1
ATOM 752 N N . ARG A 1 97 ? 4.921 -2.820 5.830 1.00 97.50 97 ARG A N 1
ATOM 753 C CA . ARG A 1 97 ? 5.753 -4.039 5.734 1.00 97.50 97 ARG A CA 1
ATOM 754 C C . ARG A 1 97 ? 5.005 -5.328 6.058 1.00 97.50 97 ARG A C 1
ATOM 756 O O . ARG A 1 97 ? 5.438 -6.387 5.615 1.00 97.50 97 ARG A O 1
ATOM 763 N N . GLY A 1 98 ? 3.931 -5.271 6.843 1.00 96.94 98 GLY A N 1
ATOM 764 C CA . GLY A 1 98 ? 3.171 -6.486 7.119 1.00 96.94 98 GLY A CA 1
ATOM 765 C C . GLY A 1 98 ? 2.039 -6.373 8.126 1.00 96.94 98 GLY A C 1
ATOM 766 O O . GLY A 1 98 ? 1.140 -7.210 8.076 1.00 96.94 98 GLY A O 1
ATOM 767 N N . MET A 1 99 ? 2.010 -5.367 9.010 1.00 97.81 99 MET A N 1
ATOM 768 C CA . MET A 1 99 ? 0.946 -5.311 10.029 1.00 97.81 99 MET A CA 1
ATOM 769 C C . MET A 1 99 ? -0.442 -5.111 9.403 1.00 97.81 99 MET A C 1
ATOM 771 O O . MET A 1 99 ? -1.420 -5.667 9.901 1.00 97.81 99 MET A O 1
ATOM 775 N N . ASN A 1 100 ? -0.537 -4.387 8.282 1.00 98.38 100 ASN A N 1
ATOM 776 C CA . ASN A 1 100 ? -1.800 -4.220 7.561 1.00 98.38 100 ASN A CA 1
ATOM 777 C C . ASN A 1 100 ? -2.325 -5.542 6.998 1.00 98.38 100 ASN A C 1
ATOM 779 O O . ASN A 1 100 ? -3.485 -5.890 7.226 1.00 98.38 100 ASN A O 1
ATOM 783 N N . LEU A 1 101 ? -1.473 -6.307 6.311 1.00 97.81 101 LEU A N 1
ATOM 784 C CA . LEU A 1 101 ? -1.871 -7.598 5.756 1.00 97.81 101 LEU A CA 1
ATOM 785 C C . LEU A 1 101 ? -2.168 -8.615 6.866 1.00 97.81 101 LEU A C 1
ATOM 787 O O . LEU A 1 101 ? -3.163 -9.330 6.784 1.00 97.81 101 LEU A O 1
ATOM 791 N N . ALA A 1 102 ? -1.378 -8.623 7.943 1.00 97.94 102 ALA A N 1
ATOM 792 C CA . ALA A 1 102 ? -1.632 -9.464 9.110 1.00 97.94 102 ALA A CA 1
ATOM 793 C C . ALA A 1 102 ? -3.004 -9.176 9.742 1.00 97.94 102 ALA A C 1
ATOM 795 O O . ALA A 1 102 ? -3.740 -10.112 10.053 1.00 97.94 102 ALA A O 1
ATOM 796 N N . ARG A 1 103 ? -3.390 -7.897 9.863 1.00 97.38 103 ARG A N 1
ATOM 797 C CA . ARG A 1 103 ? -4.719 -7.477 10.337 1.00 97.38 103 ARG A CA 1
ATOM 798 C C . ARG A 1 103 ? -5.841 -7.975 9.423 1.00 97.38 103 ARG A C 1
ATOM 800 O O . ARG A 1 103 ? -6.837 -8.492 9.925 1.00 97.38 103 ARG A O 1
ATOM 807 N N . ILE A 1 104 ? -5.679 -7.850 8.105 1.00 96.94 104 ILE A N 1
ATOM 808 C CA . ILE A 1 104 ? -6.677 -8.293 7.112 1.00 96.94 104 ILE A CA 1
ATOM 809 C C . ILE A 1 104 ? -6.849 -9.813 7.148 1.00 96.94 104 ILE A C 1
ATOM 811 O O . ILE A 1 104 ? -7.972 -10.312 7.208 1.00 96.94 104 ILE A O 1
ATOM 815 N N . LEU A 1 105 ? -5.736 -10.547 7.167 1.00 97.12 105 LEU A N 1
ATOM 816 C CA . LEU A 1 105 ? -5.718 -12.010 7.177 1.00 97.12 105 LEU A CA 1
ATOM 817 C C . LEU A 1 105 ? -5.955 -12.615 8.567 1.00 97.12 105 LEU A C 1
ATOM 819 O O . LEU A 1 105 ? -6.053 -13.835 8.691 1.00 97.12 105 LEU A O 1
ATOM 823 N N . ARG A 1 106 ? -6.070 -11.780 9.609 1.00 96.50 106 ARG A N 1
ATOM 824 C CA . ARG A 1 106 ? -6.251 -12.192 11.012 1.00 96.50 106 ARG A CA 1
ATOM 825 C C . ARG A 1 106 ? -5.158 -13.160 11.478 1.00 96.50 106 ARG A C 1
ATOM 827 O O . ARG A 1 106 ? -5.441 -14.160 12.142 1.00 96.50 106 ARG A O 1
ATOM 834 N N . LEU A 1 107 ? -3.914 -12.864 11.104 1.00 95.00 107 LEU A N 1
ATOM 835 C CA . LEU A 1 107 ? -2.751 -13.631 11.545 1.00 95.00 107 LEU A CA 1
ATOM 836 C C . LEU A 1 107 ? -2.529 -13.412 13.049 1.00 95.00 107 LEU A C 1
ATOM 838 O O . LEU A 1 107 ? -2.775 -12.320 13.563 1.00 95.00 107 LEU A O 1
ATOM 842 N N . LYS A 1 108 ? -2.133 -14.484 13.741 1.00 73.12 108 LYS A N 1
ATOM 843 C CA . LYS A 1 108 ? -1.890 -14.509 15.189 1.00 73.12 108 LYS A CA 1
ATOM 844 C C . LYS A 1 108 ? -0.439 -14.208 15.516 1.00 73.12 108 LYS A C 1
ATOM 846 O O . LYS A 1 108 ? 0.426 -14.698 14.758 1.00 73.12 108 LYS A O 1
#

Sequence (108 aa):
MHTPHSLLARNFPDVTIIVGHMGEVDYTIDDVKAAKKCENVMLETSWTSKTGIEYAAQEIGADRIIMDSDVPYGHPAIELKKIELLKIPEEEKALIRGMNLARILRLK